Protein AF-A0ABD5BPF2-F1 (afdb_monomer)
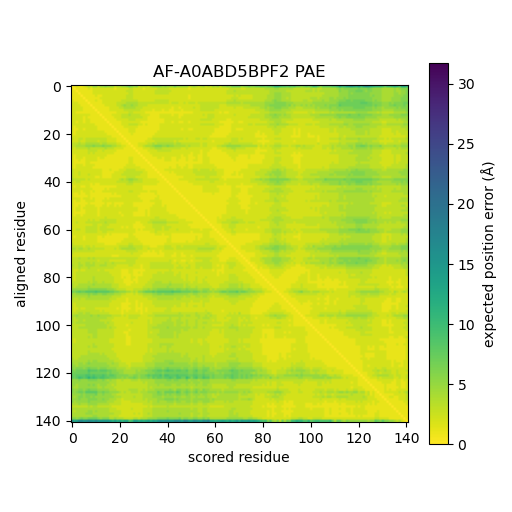
Nearest PDB structures (foldseek):
  3bt7-assembly2_B  TM=9.981E-01  e=2.703E-20  Escherichia coli
  6q8y-assembly1_U  TM=4.753E-01  e=6.682E-02  Saccharomyces cerevisiae
  8btk-assembly1_Ag  TM=4.249E-01  e=4.224E-01  Oryctolagus cuniculus
  6zqe-assembly1_DH  TM=3.581E-01  e=3.513E-01  Saccharomyces cerevisiae S288C
  7mdz-assembly1_HH  TM=4.473E-01  e=1.062E+00  Oryctolagus cuniculus

Solvent-accessible surface area (backbone atoms only — not comparable to full-atom values): 8602 Å² total; per-residue (Å²): 109,68,73,69,64,34,68,83,35,62,75,70,41,62,51,51,79,50,73,49,78,49,73,40,89,62,59,37,34,40,39,37,43,32,33,80,51,90,83,50,76,68,45,51,55,52,51,51,52,54,43,51,58,43,39,75,73,70,44,54,62,40,50,31,44,35,30,88,100,41,80,46,59,77,82,60,64,62,45,70,29,58,44,72,42,86,93,39,79,42,82,40,69,47,45,70,98,52,86,70,73,91,49,62,73,59,44,37,52,53,51,42,49,53,48,62,78,50,63,87,69,82,89,85,87,86,77,81,87,51,78,75,34,68,59,62,67,63,60,74,109

Secondary structure (DSSP, 8-state):
-HHHHHTT-HHHHTTEEEEEEEE-TTSEEEEEEEESS---HHHHHHHHHHHHHHHHTT-EEEEEEEETTEEEESS-SEEEEEEEETTEEEEEEEETTS---S-HHHHHHHHHHHHHHTTT--S----SS-TTTHHHHHH--

Foldseek 3Di:
DLVVLQVVPCLLVPQFDDWDWDAAPVQAIEIETEGADDDDPVNLVSVVVSQVVVVVVVHNYWYWYDYVVDIDGNDFQWDWHWACAPNDTDTFIDGPPFDDDPDRVVLSVVLNVLCVVCPPPDDDDDDDPCGRVSNVVSNVD

Organism: Serratia marcescens (NCBI:txid615)

Radius of gyration: 18.63 Å; Cα contacts (8 Å, |Δi|>4): 196; chains: 1; bounding box: 39×26×51 Å

InterPro domains:
  IPR010280 (Uracil-5)-methyltransferase family [PF05958] (1-141)
  IPR010280 (Uracil-5)-methyltransferase family [PS51687] (1-141)
  IPR011869 tRNA/tmRNA (uracil-C(5))-methyltransferase, TrmA [PTHR47790] (2-141)
  IPR029063 S-adenosyl-L-methionine-dependent methyltransferase superfamily [G3DSA:3.40.50.150] (101-141)
  IPR029063 S-adenosyl-L-methionine-dependent methyltransferase superfamily [SSF53335] (13-141)

Structure (mmCIF, N/CA/C/O backbone):
data_AF-A0ABD5BPF2-F1
#
_entry.id   AF-A0ABD5BPF2-F1
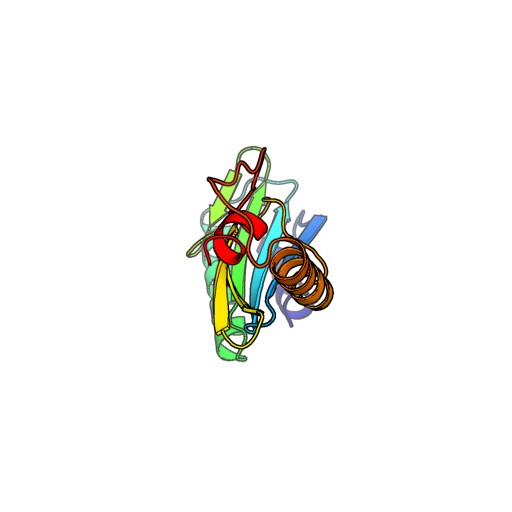#
loop_
_atom_site.group_PDB
_atom_site.id
_atom_site.type_symbol
_atom_site.label_atom_id
_atom_site.label_alt_id
_atom_site.label_comp_id
_atom_site.label_asym_id
_atom_site.label_entity_id
_atom_site.label_seq_id
_atom_site.pdbx_PDB_ins_code
_atom_site.Cartn_x
_atom_site.Cartn_y
_atom_site.Cartn_z
_atom_site.occupancy
_atom_site.B_iso_or_equiv
_atom_site.auth_seq_id
_atom_site.auth_comp_id
_atom_site.auth_asym_id
_atom_site.auth_atom_id
_atom_site.pdbx_PDB_model_num
ATOM 1 N N . ALA A 1 1 ? 5.438 -14.078 -9.968 1.00 90.25 1 ALA A N 1
ATOM 2 C CA . ALA A 1 1 ? 5.197 -13.420 -11.269 1.00 90.25 1 ALA A CA 1
ATOM 3 C C . ALA A 1 1 ? 6.142 -12.234 -11.504 1.00 90.25 1 ALA A C 1
ATOM 5 O O . ALA A 1 1 ? 6.976 -12.331 -12.396 1.00 90.25 1 ALA A O 1
ATOM 6 N N . LEU A 1 2 ? 6.109 -11.180 -10.672 1.00 96.00 2 LEU A N 1
ATOM 7 C CA . LEU A 1 2 ? 6.869 -9.931 -10.882 1.00 96.00 2 LEU A CA 1
ATOM 8 C C . LEU A 1 2 ? 8.370 -10.117 -11.184 1.00 96.00 2 LEU A C 1
ATOM 10 O O . LEU 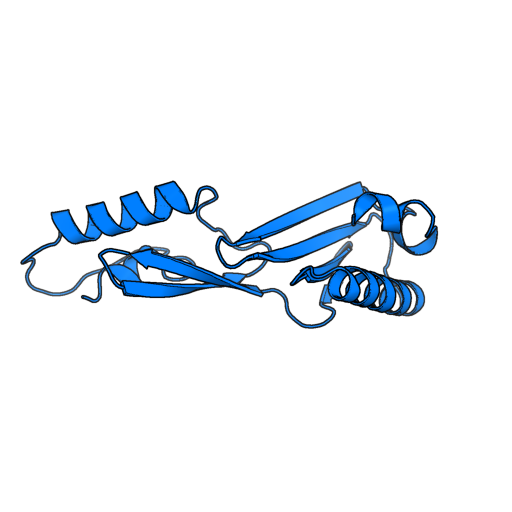A 1 2 ? 8.844 -9.677 -12.225 1.00 96.00 2 LEU A O 1
ATOM 14 N N . ILE A 1 3 ? 9.121 -10.818 -10.325 1.00 96.00 3 ILE A N 1
ATOM 15 C CA . ILE A 1 3 ? 10.568 -11.033 -10.539 1.00 96.00 3 ILE A CA 1
ATOM 16 C C . ILE A 1 3 ? 10.849 -11.751 -11.869 1.00 96.00 3 ILE A C 1
ATOM 18 O O . ILE A 1 3 ? 11.822 -11.430 -12.546 1.00 96.00 3 ILE A O 1
ATOM 22 N N . ALA A 1 4 ? 10.015 -12.720 -12.254 1.00 96.94 4 ALA A N 1
ATOM 23 C CA . ALA A 1 4 ? 10.185 -13.437 -13.515 1.00 96.94 4 ALA A CA 1
ATOM 24 C C . ALA A 1 4 ? 9.969 -12.510 -14.720 1.00 96.94 4 ALA A C 1
ATOM 26 O O . ALA A 1 4 ? 10.756 -12.568 -15.658 1.00 96.94 4 ALA A O 1
ATOM 27 N N . ALA A 1 5 ? 8.978 -11.618 -14.649 1.00 96.12 5 ALA A N 1
ATOM 28 C CA . ALA A 1 5 ? 8.685 -10.634 -15.688 1.00 96.12 5 ALA A CA 1
ATOM 29 C C . ALA A 1 5 ? 9.728 -9.497 -15.765 1.00 96.12 5 ALA A C 1
ATOM 31 O O . ALA A 1 5 ? 9.990 -8.975 -16.841 1.00 96.12 5 ALA A O 1
ATOM 32 N N . LEU A 1 6 ? 10.399 -9.162 -14.655 1.00 96.88 6 LEU A N 1
ATOM 33 C CA . LEU A 1 6 ? 11.498 -8.183 -14.635 1.00 96.88 6 LEU A CA 1
ATOM 34 C C . LEU A 1 6 ? 12.806 -8.717 -15.244 1.00 96.88 6 LEU A C 1
ATOM 36 O O . LEU A 1 6 ? 13.597 -7.946 -15.781 1.00 96.88 6 LEU A O 1
ATOM 40 N N . LYS A 1 7 ? 13.078 -10.026 -15.140 1.00 95.56 7 LYS A N 1
ATOM 41 C CA . LYS A 1 7 ? 14.337 -10.638 -15.610 1.00 95.56 7 LYS A CA 1
ATOM 42 C C . LYS A 1 7 ? 14.656 -10.394 -17.095 1.00 95.56 7 LYS A C 1
ATOM 44 O O . LYS A 1 7 ? 15.815 -10.062 -17.356 1.00 95.56 7 LYS A O 1
ATOM 49 N N . PRO A 1 8 ? 13.721 -10.574 -18.049 1.00 96.44 8 PRO A N 1
ATOM 50 C CA . PRO A 1 8 ? 14.008 -10.376 -19.467 1.00 96.44 8 PRO A CA 1
ATOM 51 C C . PRO A 1 8 ? 14.073 -8.901 -19.879 1.00 96.44 8 PRO A C 1
ATOM 53 O O . PRO A 1 8 ? 14.581 -8.635 -20.959 1.00 96.44 8 PRO A O 1
ATOM 56 N N . GLU A 1 9 ? 13.618 -7.960 -19.042 1.00 96.88 9 GLU A N 1
ATOM 57 C CA . GLU A 1 9 ? 13.490 -6.532 -19.366 1.00 96.88 9 GLU A CA 1
ATOM 58 C C . GLU A 1 9 ? 14.702 -5.716 -18.874 1.00 96.88 9 GLU A C 1
ATOM 60 O O . GLU A 1 9 ? 14.753 -5.312 -17.706 1.00 96.88 9 GLU A O 1
ATOM 65 N N . PRO A 1 10 ? 15.701 -5.392 -19.725 1.00 96.75 10 PRO A N 1
ATOM 66 C CA . PRO A 1 10 ? 16.936 -4.760 -19.260 1.00 96.75 10 PRO A CA 1
ATOM 67 C C . PRO A 1 10 ? 16.706 -3.360 -18.684 1.00 96.75 10 PRO A C 1
ATOM 69 O O . PRO A 1 10 ? 17.403 -2.963 -17.751 1.00 96.75 10 PRO A O 1
ATOM 72 N N . ILE A 1 11 ? 15.717 -2.626 -19.206 1.00 97.69 11 ILE A N 1
ATOM 73 C CA . ILE A 1 11 ? 15.349 -1.284 -18.732 1.00 97.69 11 ILE A CA 1
ATOM 74 C C . ILE A 1 11 ? 14.843 -1.328 -17.286 1.00 97.69 11 ILE A C 1
ATOM 76 O O . ILE A 1 11 ? 15.250 -0.490 -16.483 1.00 97.69 11 ILE A O 1
ATOM 80 N N . LEU A 1 12 ? 14.016 -2.323 -16.948 1.00 98.06 12 LEU A N 1
ATOM 81 C CA . LEU A 1 12 ? 13.453 -2.500 -15.606 1.00 98.06 12 LEU A CA 1
ATOM 82 C C . LEU A 1 12 ? 14.409 -3.240 -14.656 1.00 98.06 12 LEU A C 1
ATOM 84 O O . LEU A 1 12 ? 14.307 -3.111 -13.442 1.00 98.06 12 LEU A O 1
ATOM 88 N N . ARG A 1 13 ? 15.369 -4.009 -15.183 1.00 97.62 13 ARG A N 1
ATOM 89 C CA . ARG A 1 13 ? 16.346 -4.753 -14.373 1.00 97.62 13 ARG A CA 1
ATOM 90 C C . ARG A 1 13 ? 17.590 -3.939 -14.026 1.00 97.62 13 ARG A C 1
ATOM 92 O O . ARG A 1 13 ? 18.186 -4.126 -12.965 1.00 97.62 13 ARG A O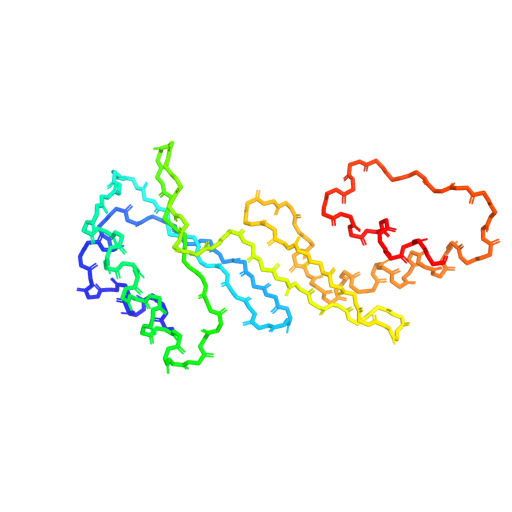 1
ATOM 99 N N . HIS A 1 14 ? 18.054 -3.081 -14.934 1.00 97.88 14 HIS A N 1
ATOM 100 C CA . HIS A 1 14 ? 19.331 -2.392 -14.774 1.00 97.88 14 HIS A CA 1
ATOM 101 C C . HIS A 1 14 ? 19.305 -1.449 -13.565 1.00 97.88 14 HIS A C 1
ATOM 103 O O . HIS A 1 14 ? 18.555 -0.476 -13.548 1.00 97.88 14 HIS A O 1
ATOM 109 N N . LYS A 1 15 ? 20.184 -1.712 -12.587 1.00 98.12 15 LYS A N 1
ATOM 110 C CA . LYS A 1 15 ? 20.329 -0.953 -11.329 1.00 98.12 15 LYS A CA 1
ATOM 111 C C . LYS A 1 15 ? 19.111 -1.010 -10.392 1.00 98.12 15 LYS A C 1
ATOM 113 O O . LYS A 1 15 ? 19.081 -0.222 -9.448 1.00 98.12 15 LYS A O 1
ATOM 118 N N . LEU A 1 16 ? 18.165 -1.929 -10.607 1.00 98.56 16 LEU A N 1
ATOM 119 C CA . LEU A 1 16 ? 17.173 -2.305 -9.595 1.00 98.56 16 LEU A CA 1
ATOM 120 C C . LEU A 1 16 ? 17.908 -3.001 -8.443 1.00 98.56 16 LEU A C 1
ATOM 122 O O . LEU A 1 16 ? 18.611 -3.983 -8.686 1.00 98.56 16 LEU A O 1
ATOM 126 N N . PHE A 1 17 ? 17.786 -2.493 -7.218 1.00 97.94 17 PHE A N 1
ATOM 127 C CA . PHE A 1 17 ? 18.498 -3.054 -6.060 1.00 97.94 17 PHE A CA 1
ATOM 128 C C . PHE A 1 17 ? 17.569 -3.589 -4.967 1.00 97.94 17 PHE A C 1
ATOM 130 O O . PHE A 1 17 ? 18.004 -4.412 -4.166 1.00 97.94 17 PHE A O 1
ATOM 137 N N . GLN A 1 18 ? 16.308 -3.156 -4.942 1.00 98.31 18 GLN A N 1
ATOM 138 C CA . GLN A 1 18 ? 15.324 -3.570 -3.946 1.00 98.31 18 GLN A CA 1
ATOM 139 C C . GLN A 1 18 ? 13.912 -3.498 -4.533 1.00 98.31 18 GLN A C 1
ATOM 141 O O . GLN A 1 18 ? 13.638 -2.688 -5.424 1.00 98.31 18 GLN A O 1
ATOM 146 N N . ILE A 1 19 ? 13.034 -4.371 -4.039 1.00 98.44 19 ILE A N 1
ATOM 147 C CA . ILE A 1 19 ? 11.595 -4.315 -4.284 1.00 98.44 19 ILE A CA 1
ATOM 148 C C . ILE A 1 19 ? 10.899 -4.360 -2.928 1.00 98.44 19 ILE A C 1
ATOM 150 O O . ILE A 1 19 ? 11.056 -5.351 -2.213 1.00 98.44 19 ILE A O 1
ATOM 154 N N . ASP A 1 20 ? 10.126 -3.327 -2.612 1.00 98.19 20 ASP A N 1
ATOM 155 C CA . ASP A 1 20 ? 9.283 -3.304 -1.417 1.00 98.19 20 ASP A CA 1
ATOM 156 C C . ASP A 1 20 ? 7.862 -3.713 -1.787 1.00 98.19 20 ASP A C 1
ATOM 158 O O . ASP A 1 20 ? 7.336 -3.271 -2.809 1.00 98.19 20 ASP A O 1
ATOM 162 N N . TYR A 1 21 ? 7.244 -4.549 -0.956 1.00 97.44 21 TYR A N 1
ATOM 163 C CA . TYR A 1 21 ? 5.874 -5.014 -1.144 1.00 97.44 21 TYR A CA 1
ATOM 164 C C . TYR A 1 21 ? 5.005 -4.522 0.008 1.00 97.44 21 TYR A C 1
ATOM 166 O O . TYR A 1 21 ? 5.275 -4.825 1.169 1.00 97.44 21 TYR A O 1
ATOM 174 N N . LEU A 1 22 ? 3.940 -3.804 -0.332 1.00 97.88 22 LEU A N 1
ATOM 175 C CA . LEU A 1 22 ? 2.817 -3.524 0.553 1.00 97.88 22 LEU A CA 1
ATOM 176 C C . LEU A 1 22 ? 1.628 -4.334 0.042 1.00 97.88 22 LEU A C 1
ATOM 178 O O . LEU A 1 22 ? 1.226 -4.160 -1.105 1.00 97.88 22 LEU A O 1
ATOM 182 N N . SER A 1 23 ? 1.084 -5.223 0.865 1.00 96.94 23 SER A N 1
ATOM 183 C CA . SER A 1 23 ? -0.032 -6.096 0.492 1.00 96.94 23 SER A CA 1
ATOM 184 C C . SER A 1 23 ? -1.111 -6.094 1.560 1.00 96.94 23 SER A C 1
ATOM 186 O O . SER A 1 23 ? -0.787 -6.032 2.746 1.00 96.94 23 SER A O 1
ATOM 188 N N . THR A 1 24 ? -2.361 -6.239 1.139 1.00 97.88 24 THR A N 1
ATOM 189 C CA . THR A 1 24 ? -3.528 -6.218 2.023 1.00 97.88 24 THR A CA 1
ATOM 190 C C . THR A 1 24 ? -4.204 -7.587 2.133 1.00 97.88 24 THR A C 1
ATOM 192 O O . THR A 1 24 ? -4.049 -8.442 1.257 1.00 97.88 24 THR A O 1
ATOM 195 N N . GLN A 1 25 ? -5.015 -7.798 3.175 1.00 95.31 25 GLN A N 1
ATOM 196 C CA . GLN A 1 25 ? -5.948 -8.934 3.241 1.00 95.31 25 GLN A CA 1
ATOM 197 C C . GLN A 1 25 ? -7.027 -8.849 2.152 1.00 95.31 25 GLN A C 1
ATOM 199 O O . GLN A 1 25 ? -7.522 -9.879 1.700 1.00 95.31 25 GLN A O 1
ATOM 204 N N . SER A 1 26 ? -7.329 -7.639 1.670 1.00 92.94 26 SER A N 1
ATOM 205 C CA . SER A 1 26 ? -8.204 -7.402 0.514 1.00 92.94 26 SER A CA 1
ATOM 206 C C . SER A 1 26 ? -7.590 -7.776 -0.850 1.00 92.94 26 SER A C 1
ATOM 208 O O . SER A 1 26 ? -8.243 -7.595 -1.875 1.00 92.94 26 SER A O 1
ATOM 210 N N . GLY A 1 27 ? -6.357 -8.302 -0.890 1.00 95.94 27 GLY A N 1
ATOM 211 C CA . GLY A 1 27 ? -5.709 -8.802 -2.110 1.00 95.94 27 GLY A CA 1
ATOM 212 C C . GLY A 1 27 ? -5.042 -7.734 -2.985 1.00 95.94 27 GLY A C 1
ATOM 213 O O . GLY A 1 27 ? -4.534 -8.062 -4.057 1.00 95.94 27 GLY A O 1
ATOM 214 N N . LYS A 1 28 ? -5.005 -6.477 -2.529 1.00 97.88 28 LYS A N 1
ATOM 215 C CA . LYS A 1 28 ? -4.345 -5.361 -3.217 1.00 97.88 28 LYS A CA 1
ATOM 216 C C . LYS A 1 28 ? -2.858 -5.338 -2.900 1.00 97.88 28 LYS A C 1
ATOM 218 O O . LYS A 1 28 ? -2.447 -5.647 -1.781 1.00 97.88 28 LYS A O 1
ATOM 223 N N . ILE A 1 29 ? -2.046 -4.942 -3.877 1.00 97.75 29 ILE A N 1
ATOM 224 C CA . ILE A 1 29 ? -0.587 -4.903 -3.748 1.00 97.75 29 ILE A CA 1
ATOM 225 C C . ILE A 1 29 ? -0.035 -3.599 -4.335 1.00 97.75 29 ILE A C 1
ATOM 227 O O . ILE A 1 29 ? -0.391 -3.210 -5.444 1.00 97.75 29 ILE A O 1
ATOM 231 N N . ILE A 1 30 ? 0.909 -2.966 -3.641 1.00 98.44 30 ILE A N 1
ATOM 232 C CA . ILE A 1 30 ? 1.875 -2.029 -4.228 1.00 98.44 30 ILE A CA 1
ATOM 233 C C . ILE A 1 30 ? 3.248 -2.690 -4.202 1.00 98.44 30 ILE A C 1
ATOM 235 O O . ILE A 1 30 ? 3.717 -3.106 -3.142 1.00 98.44 30 ILE A O 1
ATOM 239 N N . ALA A 1 31 ? 3.908 -2.753 -5.360 1.00 98.31 31 ALA A N 1
ATOM 240 C CA . ALA A 1 31 ? 5.323 -3.087 -5.442 1.00 98.31 31 ALA A CA 1
ATOM 241 C C . ALA A 1 31 ? 6.143 -1.848 -5.837 1.00 98.31 31 ALA A C 1
ATOM 243 O O . ALA A 1 31 ? 6.031 -1.333 -6.954 1.00 98.31 31 ALA A O 1
ATOM 244 N N . SER A 1 32 ? 6.993 -1.381 -4.925 1.00 98.56 32 SER A N 1
ATOM 245 C CA . SER A 1 32 ? 7.931 -0.286 -5.176 1.00 98.56 32 SER A CA 1
ATOM 246 C C . SER A 1 32 ? 9.247 -0.848 -5.702 1.00 98.56 32 SER A C 1
ATOM 248 O O . SER A 1 32 ? 9.923 -1.610 -5.021 1.00 98.56 32 SER A O 1
ATOM 250 N N . LEU A 1 33 ? 9.628 -0.459 -6.915 1.00 98.69 33 LEU A N 1
ATOM 251 C CA . LEU A 1 33 ? 10.876 -0.824 -7.578 1.00 98.69 33 LEU A CA 1
ATOM 252 C C . LEU A 1 33 ? 11.923 0.276 -7.326 1.00 98.69 33 LEU A C 1
ATOM 254 O O . LEU A 1 33 ? 11.758 1.404 -7.800 1.00 98.69 33 LEU A O 1
ATOM 258 N N . LEU A 1 34 ? 12.989 -0.030 -6.579 1.00 98.69 34 LEU A N 1
ATOM 259 C CA . LEU A 1 34 ? 13.994 0.951 -6.148 1.00 98.69 34 LEU A CA 1
ATOM 260 C C . LEU A 1 34 ? 15.290 0.841 -6.966 1.00 98.69 34 LEU A C 1
ATOM 262 O O . LEU A 1 34 ? 15.880 -0.236 -7.097 1.00 98.69 34 LEU A O 1
ATOM 266 N N . TYR A 1 35 ? 15.770 1.980 -7.474 1.00 98.75 35 TYR A N 1
ATOM 267 C CA . TYR A 1 35 ? 16.866 2.044 -8.439 1.00 98.75 35 TYR A CA 1
ATOM 268 C C . TYR A 1 35 ? 18.021 2.967 -8.034 1.00 98.75 35 TYR A C 1
ATOM 270 O O . TYR A 1 35 ? 17.827 4.084 -7.553 1.00 98.75 35 TYR A O 1
ATOM 278 N N . HIS A 1 36 ? 19.244 2.554 -8.382 1.00 98.31 36 HIS A N 1
ATOM 279 C CA . HIS A 1 36 ? 20.449 3.399 -8.392 1.00 98.31 36 HIS A CA 1
ATOM 280 C C . HIS A 1 36 ? 20.720 3.999 -9.785 1.00 98.31 36 HIS A C 1
ATOM 282 O O . HIS A 1 36 ? 21.822 3.890 -10.328 1.00 98.31 36 HIS A O 1
ATOM 288 N N . ARG A 1 37 ? 19.691 4.595 -10.397 1.00 97.94 37 ARG A N 1
ATOM 289 C CA . ARG A 1 37 ? 19.758 5.337 -11.670 1.00 97.94 37 ARG A CA 1
ATOM 290 C C . ARG A 1 37 ? 18.584 6.307 -11.776 1.00 97.94 37 ARG A C 1
ATOM 292 O O . ARG A 1 37 ? 17.606 6.157 -11.054 1.00 97.94 37 ARG A O 1
ATOM 299 N N . LYS A 1 38 ? 18.654 7.260 -12.707 1.00 97.94 38 LYS A N 1
ATOM 300 C CA . LYS A 1 38 ? 17.474 8.045 -13.093 1.00 97.94 38 LYS A CA 1
ATOM 301 C C . LYS A 1 38 ? 16.465 7.154 -13.823 1.00 97.94 38 LYS A C 1
ATOM 303 O O . LYS A 1 38 ? 16.866 6.247 -14.565 1.00 97.94 38 LYS A O 1
ATOM 308 N N . LEU A 1 39 ? 15.189 7.437 -13.589 1.00 98.38 39 LEU A N 1
ATOM 309 C CA . LEU A 1 39 ? 14.058 6.850 -14.298 1.00 98.38 39 LEU A CA 1
ATOM 310 C C . LEU A 1 39 ? 13.582 7.864 -15.338 1.00 98.38 39 LEU A C 1
ATOM 312 O O . LEU A 1 39 ? 13.549 9.060 -15.054 1.00 98.38 39 LEU A O 1
ATOM 316 N N . ASP A 1 40 ? 13.292 7.382 -16.537 1.00 97.19 40 ASP A N 1
ATOM 317 C CA . ASP A 1 40 ? 12.924 8.179 -17.705 1.00 97.19 40 ASP A CA 1
ATOM 318 C C . ASP A 1 40 ? 11.611 7.664 -18.319 1.00 97.19 40 ASP A C 1
ATOM 320 O O . ASP A 1 40 ? 11.038 6.667 -17.869 1.00 97.19 40 ASP A O 1
ATOM 324 N N . ASP A 1 41 ? 11.148 8.317 -19.383 1.00 97.94 41 ASP A N 1
ATOM 325 C CA . ASP A 1 41 ? 9.901 7.964 -20.074 1.00 97.94 41 ASP A CA 1
ATOM 326 C C . ASP A 1 41 ? 9.950 6.571 -20.729 1.00 97.94 41 ASP A C 1
ATOM 328 O O . ASP A 1 41 ? 8.919 5.977 -21.056 1.00 97.94 41 ASP A O 1
ATOM 332 N N . VAL A 1 42 ? 11.147 6.024 -20.975 1.00 98.06 42 VAL A N 1
ATOM 333 C CA . VAL A 1 42 ? 11.297 4.646 -21.465 1.00 98.06 42 VAL A CA 1
ATOM 334 C C . VAL A 1 42 ? 11.030 3.672 -20.324 1.00 98.06 42 VAL A C 1
ATOM 336 O O . VAL A 1 42 ? 10.310 2.693 -20.520 1.00 98.06 42 VAL A O 1
ATOM 339 N N . TRP A 1 43 ? 11.567 3.946 -19.132 1.00 98.38 43 TRP A N 1
ATOM 340 C CA . TRP A 1 43 ? 11.273 3.172 -17.931 1.00 98.38 43 TRP A CA 1
ATOM 341 C C . TRP A 1 43 ? 9.779 3.185 -17.607 1.00 98.38 43 TRP A C 1
ATOM 343 O O . TRP A 1 43 ? 9.209 2.114 -17.407 1.00 98.38 43 TRP A O 1
ATOM 353 N N . GLN A 1 44 ? 9.138 4.360 -17.625 1.00 98.44 44 GLN A N 1
ATOM 354 C CA . GLN A 1 44 ? 7.719 4.486 -17.280 1.00 98.44 44 GLN A CA 1
ATOM 355 C C . GLN 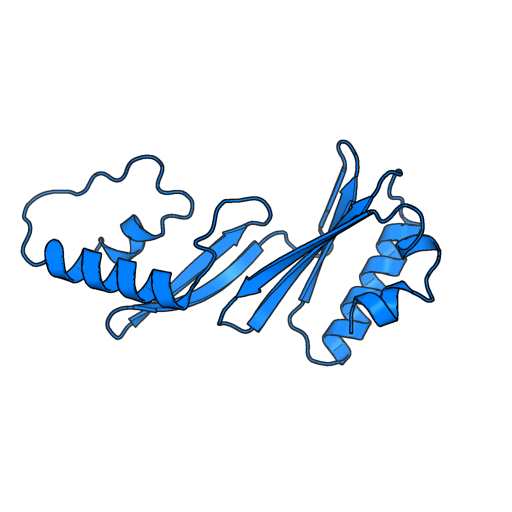A 1 44 ? 6.836 3.638 -18.204 1.00 98.44 44 GLN A C 1
ATOM 357 O O . GLN A 1 44 ? 6.089 2.797 -17.715 1.00 98.44 44 GLN A O 1
ATOM 362 N N . ARG A 1 45 ? 7.005 3.753 -19.528 1.00 98.38 45 ARG A N 1
ATOM 363 C CA . ARG A 1 45 ? 6.233 2.954 -20.499 1.00 98.38 45 ARG A CA 1
ATOM 364 C C . ARG A 1 45 ? 6.412 1.446 -20.315 1.00 98.38 45 ARG A C 1
ATOM 366 O O . ARG A 1 45 ? 5.467 0.678 -20.464 1.00 98.38 45 ARG A O 1
ATOM 373 N N . ARG A 1 46 ? 7.632 0.996 -19.999 1.00 98.31 46 ARG A N 1
ATOM 374 C CA . ARG A 1 46 ? 7.898 -0.428 -19.727 1.00 98.31 46 ARG A CA 1
ATOM 375 C C . ARG A 1 46 ? 7.279 -0.882 -18.406 1.00 98.31 46 ARG A C 1
ATOM 377 O O . ARG A 1 46 ? 6.799 -2.008 -18.329 1.00 98.31 46 ARG A O 1
ATOM 384 N N . ALA A 1 47 ? 7.276 -0.024 -17.389 1.00 98.44 47 ALA A N 1
ATOM 385 C CA . ALA A 1 47 ? 6.652 -0.312 -16.105 1.00 98.44 47 ALA A CA 1
ATOM 386 C C . ALA A 1 47 ? 5.116 -0.367 -16.215 1.00 98.44 47 ALA A C 1
ATOM 388 O O . ALA A 1 47 ? 4.508 -1.243 -15.607 1.00 98.44 47 ALA A O 1
ATOM 389 N N . GLU A 1 48 ? 4.504 0.503 -17.025 1.00 98.31 48 GLU A N 1
ATOM 390 C CA . GLU A 1 48 ? 3.069 0.473 -17.352 1.00 98.31 48 GLU A CA 1
ATOM 391 C C . GLU A 1 48 ? 2.686 -0.843 -18.033 1.00 98.31 48 GLU A C 1
ATOM 393 O O . GLU A 1 48 ? 1.800 -1.540 -17.543 1.00 98.31 48 GLU A O 1
ATOM 398 N N . GLN A 1 49 ? 3.428 -1.255 -19.069 1.00 98.06 49 GLN A N 1
ATOM 399 C CA . GLN A 1 49 ? 3.195 -2.547 -19.722 1.00 98.06 49 GLN A CA 1
ATOM 400 C C . GLN A 1 49 ? 3.316 -3.717 -18.735 1.00 98.06 49 GLN A C 1
ATOM 402 O O . GLN A 1 49 ? 2.441 -4.574 -18.681 1.00 98.06 49 GLN A O 1
ATOM 407 N N . LEU A 1 50 ? 4.370 -3.735 -17.911 1.00 98.25 50 LEU A N 1
ATOM 408 C CA . LEU A 1 50 ? 4.571 -4.780 -16.905 1.00 98.25 50 LEU A CA 1
ATOM 409 C C . LEU A 1 50 ? 3.411 -4.846 -15.899 1.00 98.25 50 LEU A C 1
ATOM 411 O O . LEU A 1 50 ? 2.971 -5.936 -15.530 1.00 98.25 50 LEU A O 1
ATOM 415 N N . ARG A 1 51 ? 2.934 -3.692 -15.423 1.00 98.06 51 ARG A N 1
ATOM 416 C CA . ARG A 1 51 ? 1.785 -3.603 -14.516 1.00 98.06 51 ARG A CA 1
ATOM 417 C C . ARG A 1 51 ? 0.544 -4.200 -15.174 1.00 98.06 51 ARG A C 1
ATOM 419 O O . ARG A 1 51 ? -0.137 -5.004 -14.543 1.00 98.06 51 ARG A O 1
ATOM 426 N N . ASP A 1 52 ? 0.275 -3.831 -16.420 1.00 98.25 52 ASP A N 1
ATOM 427 C CA . ASP A 1 52 ? -0.916 -4.269 -17.146 1.00 98.25 52 ASP A CA 1
ATOM 428 C C . ASP A 1 52 ? -0.864 -5.775 -17.455 1.00 98.25 52 ASP A C 1
ATOM 430 O O . ASP A 1 52 ? -1.854 -6.476 -17.244 1.00 98.25 52 ASP A O 1
ATOM 434 N N . ASP A 1 53 ? 0.308 -6.311 -17.807 1.00 97.94 53 ASP A N 1
ATOM 435 C CA . ASP A 1 53 ? 0.527 -7.752 -17.999 1.00 97.94 53 ASP A CA 1
ATOM 436 C C . ASP A 1 53 ? 0.315 -8.556 -16.704 1.00 97.94 53 ASP A C 1
ATOM 438 O O . ASP A 1 53 ? -0.171 -9.690 -16.732 1.00 97.94 53 ASP A O 1
ATOM 442 N N . LEU A 1 54 ? 0.688 -7.994 -15.549 1.00 97.88 54 LEU A N 1
ATOM 443 C CA . LEU A 1 54 ? 0.452 -8.616 -14.243 1.00 97.88 54 LEU A CA 1
ATOM 444 C C . LEU A 1 54 ? -1.023 -8.514 -13.838 1.00 97.88 54 LEU A C 1
ATOM 446 O O . LEU A 1 54 ? -1.587 -9.484 -13.334 1.00 97.88 54 LEU A O 1
ATOM 450 N N . ARG A 1 55 ? -1.689 -7.392 -14.114 1.00 97.75 55 ARG A N 1
ATOM 451 C CA . ARG A 1 55 ? -3.140 -7.267 -13.910 1.00 97.75 55 ARG A CA 1
ATOM 452 C C . ARG A 1 55 ? -3.923 -8.253 -14.766 1.00 97.75 55 ARG A C 1
ATOM 454 O O . ARG A 1 55 ? -4.844 -8.886 -14.263 1.00 97.75 55 ARG A O 1
ATOM 461 N N . ALA A 1 56 ? -3.509 -8.464 -16.015 1.00 97.94 56 ALA A N 1
ATOM 462 C CA . ALA A 1 56 ? -4.097 -9.466 -16.901 1.00 97.94 56 ALA A CA 1
ATOM 463 C C . ALA A 1 56 ? -3.946 -10.908 -16.374 1.00 97.94 56 ALA A C 1
ATOM 465 O O . ALA A 1 56 ? -4.743 -11.775 -16.720 1.00 97.94 56 ALA A O 1
ATOM 466 N N . GLN A 1 57 ? -2.968 -11.166 -15.497 1.00 97.00 57 GLN A N 1
ATOM 467 C CA . GLN A 1 57 ? -2.812 -12.442 -14.784 1.00 97.00 57 GLN A CA 1
ATOM 468 C C . GLN A 1 57 ? -3.681 -12.546 -13.515 1.00 97.00 57 GLN A C 1
ATOM 470 O O . GLN A 1 57 ? -3.642 -13.573 -12.841 1.00 97.00 57 GLN A O 1
ATOM 475 N N . GLY A 1 58 ? -4.456 -11.509 -13.182 1.00 97.25 58 GLY A N 1
ATOM 476 C CA . GLY A 1 58 ? -5.380 -11.486 -12.046 1.00 97.25 58 GLY A CA 1
ATOM 477 C C . GLY A 1 58 ? -4.843 -10.818 -10.777 1.00 97.25 58 GLY A C 1
ATOM 478 O O . GLY A 1 58 ? -5.475 -10.934 -9.731 1.00 97.25 58 GLY A O 1
ATOM 479 N N . PHE A 1 59 ? -3.698 -10.128 -10.829 1.00 97.38 59 PHE A N 1
ATOM 480 C CA . PHE A 1 59 ? -3.182 -9.387 -9.673 1.00 97.38 59 PHE A CA 1
ATOM 481 C C . PHE A 1 59 ? -3.795 -7.980 -9.588 1.00 97.38 59 PHE A C 1
ATOM 483 O O . PHE A 1 59 ? -3.653 -7.193 -10.524 1.00 97.38 59 PHE A O 1
ATOM 490 N N . ASP A 1 60 ? -4.383 -7.612 -8.445 1.00 97.06 60 ASP A N 1
ATOM 491 C CA . ASP A 1 60 ? -4.741 -6.216 -8.140 1.00 97.06 60 ASP A CA 1
ATOM 492 C C . ASP A 1 60 ? -3.489 -5.461 -7.658 1.00 97.06 60 ASP A C 1
ATOM 494 O O . ASP A 1 60 ? -3.218 -5.308 -6.465 1.00 97.06 60 ASP A O 1
ATOM 498 N N . LEU A 1 61 ? -2.640 -5.108 -8.627 1.00 96.62 61 LEU A N 1
ATOM 499 C CA . LEU A 1 61 ? -1.287 -4.604 -8.410 1.00 96.62 61 LEU A CA 1
ATOM 500 C C . LEU A 1 61 ? -1.123 -3.165 -8.900 1.00 96.62 61 LEU A C 1
ATOM 502 O O . LEU A 1 61 ? -1.565 -2.785 -9.989 1.00 96.62 61 LEU A O 1
ATOM 506 N N . GLN A 1 62 ? -0.360 -2.404 -8.127 1.00 96.75 62 GLN A N 1
ATOM 507 C CA . GLN A 1 62 ? 0.218 -1.114 -8.470 1.00 96.75 62 GLN A CA 1
ATOM 508 C C . GLN A 1 62 ? 1.746 -1.200 -8.468 1.00 96.75 62 GLN A C 1
ATOM 510 O O . GLN A 1 62 ? 2.333 -1.935 -7.671 1.00 96.75 62 GLN A O 1
ATOM 515 N N . LEU A 1 63 ? 2.397 -0.424 -9.337 1.00 98.25 63 LEU A N 1
ATOM 516 C CA . LEU A 1 63 ? 3.854 -0.287 -9.355 1.00 98.25 63 LEU A CA 1
ATOM 517 C C . LEU A 1 63 ? 4.263 1.158 -9.078 1.00 98.25 63 LEU A C 1
ATOM 519 O O . LEU A 1 63 ? 3.653 2.100 -9.588 1.00 98.25 63 LEU A O 1
ATOM 523 N N . ILE A 1 64 ? 5.339 1.318 -8.310 1.00 98.62 64 ILE A N 1
ATOM 524 C CA . ILE A 1 64 ? 5.982 2.611 -8.064 1.00 98.62 64 ILE A CA 1
ATOM 525 C C . ILE A 1 64 ? 7.454 2.511 -8.453 1.00 98.62 64 ILE A C 1
ATOM 527 O O . ILE A 1 64 ? 8.147 1.572 -8.073 1.00 98.62 64 ILE A O 1
ATOM 531 N N . GLY A 1 65 ? 7.955 3.494 -9.195 1.00 98.50 65 GLY A N 1
ATOM 532 C CA . GLY A 1 65 ? 9.380 3.669 -9.457 1.00 98.50 65 GLY A CA 1
ATOM 533 C C . GLY A 1 65 ? 10.004 4.628 -8.461 1.00 98.50 65 GLY A C 1
ATOM 534 O O . GLY A 1 65 ? 9.574 5.778 -8.361 1.00 98.50 65 GLY A O 1
ATOM 535 N N . ARG A 1 66 ? 11.046 4.194 -7.750 1.00 98.62 66 ARG A N 1
ATOM 536 C CA . ARG A 1 66 ? 11.812 5.050 -6.839 1.00 98.62 66 ARG A CA 1
ATOM 537 C C . ARG A 1 66 ? 13.268 5.151 -7.259 1.00 98.62 66 ARG A C 1
ATOM 539 O O . ARG A 1 66 ? 13.936 4.156 -7.523 1.00 98.62 66 ARG A O 1
ATOM 546 N N . ALA A 1 67 ? 13.773 6.374 -7.254 1.00 98.31 67 ALA A N 1
ATOM 547 C CA . ALA A 1 67 ? 15.192 6.682 -7.352 1.00 98.31 67 ALA A CA 1
ATOM 548 C C . ALA A 1 67 ? 15.493 7.916 -6.491 1.00 98.31 67 ALA A C 1
ATOM 550 O O . ALA A 1 67 ? 14.592 8.498 -5.883 1.00 98.31 67 ALA A O 1
ATOM 551 N N . SER A 1 68 ? 16.755 8.343 -6.428 1.00 97.81 68 SER A N 1
ATOM 552 C CA . SER A 1 68 ? 17.118 9.555 -5.682 1.00 97.81 68 SER A CA 1
ATOM 553 C C . SER A 1 68 ? 16.254 10.746 -6.122 1.00 97.81 68 SER A C 1
ATOM 555 O O . SER A 1 68 ? 16.225 11.099 -7.303 1.00 97.81 68 SER A O 1
ATOM 557 N N . LYS A 1 69 ? 15.510 11.323 -5.165 1.00 96.88 69 LYS A N 1
ATOM 558 C CA . LYS A 1 69 ? 14.560 12.438 -5.358 1.00 96.88 69 LYS A CA 1
ATOM 559 C C . LYS A 1 69 ? 13.471 12.191 -6.417 1.00 96.88 69 LYS A C 1
ATOM 561 O O . LYS A 1 69 ? 12.890 13.144 -6.920 1.00 96.88 69 LYS A O 1
ATOM 566 N N . THR A 1 70 ? 13.199 10.933 -6.762 1.00 97.88 70 THR A N 1
ATOM 567 C CA . THR A 1 70 ? 12.243 10.556 -7.812 1.00 97.88 70 THR A CA 1
ATOM 568 C C . THR A 1 70 ? 11.243 9.541 -7.265 1.00 97.88 70 THR A C 1
ATOM 570 O O . THR A 1 70 ? 11.645 8.501 -6.740 1.00 97.88 70 THR A O 1
ATOM 573 N N . LYS A 1 71 ? 9.947 9.830 -7.420 1.00 97.81 71 LYS A N 1
ATOM 574 C CA . LYS A 1 71 ? 8.830 8.907 -7.174 1.00 97.81 71 LYS A CA 1
ATOM 575 C C . LYS A 1 71 ? 7.905 8.966 -8.389 1.00 97.81 71 LYS A C 1
ATOM 577 O O . LYS A 1 71 ? 7.289 9.999 -8.622 1.00 97.81 71 LYS A O 1
ATOM 582 N N . ILE A 1 72 ? 7.832 7.881 -9.153 1.00 98.12 72 ILE A N 1
ATOM 583 C CA . ILE A 1 72 ? 6.898 7.724 -10.273 1.00 98.12 72 ILE A CA 1
ATOM 584 C C . ILE A 1 72 ? 5.805 6.767 -9.810 1.00 98.12 72 ILE A C 1
ATOM 586 O O . ILE A 1 72 ? 6.080 5.596 -9.560 1.00 98.12 72 ILE A O 1
ATOM 590 N N . MET A 1 73 ? 4.588 7.276 -9.660 1.00 96.75 73 MET A N 1
ATOM 591 C CA . MET A 1 73 ? 3.400 6.482 -9.346 1.00 96.75 73 MET A CA 1
ATOM 592 C C . MET A 1 73 ? 2.657 6.277 -10.657 1.00 96.75 73 MET A C 1
ATOM 594 O O . MET A 1 73 ? 2.339 7.266 -11.312 1.00 96.75 73 MET A O 1
ATOM 598 N N . LEU A 1 74 ? 2.426 5.026 -11.058 1.00 95.94 74 LEU A N 1
ATOM 599 C CA . LEU A 1 74 ? 1.743 4.773 -12.328 1.00 95.94 74 LEU A CA 1
ATOM 600 C C . LEU A 1 74 ? 0.252 5.125 -12.252 1.00 95.94 74 LEU A C 1
ATOM 602 O O . LEU A 1 74 ? -0.271 5.699 -13.198 1.00 95.94 74 LEU A O 1
ATOM 606 N N . ASP A 1 75 ? -0.394 4.837 -11.116 1.00 95.19 75 ASP A N 1
ATOM 607 C CA . ASP A 1 75 ? -1.773 5.261 -10.838 1.00 95.19 75 ASP A CA 1
ATOM 608 C C . ASP A 1 75 ? -1.863 5.976 -9.474 1.00 95.19 75 ASP A C 1
ATOM 610 O O . ASP A 1 75 ? -2.130 7.175 -9.404 1.00 95.19 75 ASP A O 1
ATOM 614 N N . GLN A 1 76 ? -1.572 5.264 -8.379 1.00 96.12 76 GLN A N 1
ATOM 615 C CA . GLN A 1 76 ? -1.585 5.802 -7.014 1.00 96.12 76 GLN A CA 1
ATOM 616 C C . GLN A 1 76 ? -0.500 5.175 -6.126 1.00 96.12 76 GLN A C 1
ATOM 618 O O . GLN A 1 76 ? 0.133 4.188 -6.498 1.00 96.12 76 GLN A O 1
ATOM 623 N N . ASP A 1 77 ? -0.312 5.727 -4.926 1.00 97.12 77 ASP A N 1
ATOM 624 C CA . ASP A 1 77 ? 0.622 5.241 -3.905 1.00 97.12 77 ASP A CA 1
ATOM 625 C C . ASP A 1 77 ? -0.043 4.685 -2.649 1.00 97.12 77 ASP A C 1
ATOM 627 O O . ASP A 1 77 ? 0.597 4.594 -1.604 1.00 97.12 77 ASP A O 1
ATOM 631 N N . TYR A 1 78 ? -1.310 4.295 -2.730 1.00 97.69 78 TYR A N 1
ATOM 632 C CA . TYR A 1 78 ? -2.015 3.690 -1.611 1.00 97.69 78 TYR A CA 1
ATOM 633 C C . TYR A 1 78 ? -2.868 2.497 -2.031 1.00 97.69 78 TYR A C 1
ATOM 635 O O . TYR A 1 78 ? -3.275 2.360 -3.188 1.00 97.69 78 TYR A O 1
ATOM 643 N N . VAL A 1 79 ? -3.169 1.655 -1.049 1.00 97.69 79 VAL A N 1
ATOM 644 C CA . VAL A 1 79 ? -4.132 0.555 -1.137 1.00 97.69 79 VAL A CA 1
ATOM 645 C C . VAL A 1 79 ? -5.140 0.674 -0.004 1.00 97.69 79 VAL A C 1
ATOM 647 O O . VAL A 1 79 ? -4.815 1.167 1.073 1.00 97.69 79 VAL A O 1
ATOM 650 N N . ASP A 1 80 ? -6.369 0.229 -0.249 1.00 97.50 80 ASP A N 1
ATOM 651 C CA . ASP A 1 80 ? -7.398 0.180 0.790 1.00 97.50 80 ASP A CA 1
ATOM 652 C C . ASP A 1 80 ? -7.467 -1.245 1.362 1.00 97.50 80 ASP A C 1
ATOM 654 O O . ASP A 1 80 ? -7.836 -2.197 0.663 1.00 97.50 80 ASP A O 1
ATOM 658 N N . GLU A 1 81 ? -7.087 -1.378 2.629 1.00 97.62 81 GLU A N 1
ATOM 659 C CA . GLU A 1 81 ? -7.209 -2.589 3.437 1.00 97.62 81 GLU A CA 1
ATOM 660 C C . GLU A 1 81 ? -8.620 -2.696 4.016 1.00 97.62 81 GLU A C 1
ATOM 662 O O . GLU A 1 81 ? -9.217 -1.683 4.391 1.00 97.62 81 GLU A O 1
ATOM 667 N N . VAL A 1 82 ? -9.134 -3.921 4.112 1.00 97.94 82 VAL A N 1
ATOM 668 C CA . VAL A 1 82 ? -10.443 -4.201 4.711 1.00 97.94 82 VAL A CA 1
ATOM 669 C C . VAL A 1 82 ? -10.238 -5.156 5.876 1.00 97.94 82 VAL A C 1
ATOM 671 O O . VAL A 1 82 ? -9.885 -6.315 5.674 1.00 97.94 82 VAL A O 1
ATOM 674 N N . LEU A 1 83 ? -10.442 -4.658 7.095 1.00 97.81 83 LEU A N 1
ATOM 675 C CA . LEU A 1 83 ? -10.280 -5.435 8.322 1.00 97.81 83 LEU A CA 1
ATOM 676 C C . LEU A 1 83 ? -11.651 -5.721 8.953 1.00 97.81 83 LEU A C 1
ATOM 678 O O . LEU A 1 83 ? -12.362 -4.765 9.281 1.00 97.81 83 LEU A O 1
ATOM 682 N N . PRO A 1 84 ? -12.023 -6.992 9.180 1.00 97.31 84 PRO A N 1
ATOM 683 C CA . PRO A 1 84 ? -13.233 -7.330 9.919 1.00 97.31 84 PRO A CA 1
ATOM 684 C C . PRO A 1 84 ? -12.982 -7.123 11.419 1.00 97.31 84 PRO A C 1
ATOM 686 O O . PRO A 1 84 ? -12.314 -7.932 12.053 1.00 97.31 84 PRO A O 1
ATOM 689 N N . VAL A 1 85 ? -13.491 -6.030 11.994 1.00 97.69 85 VAL A N 1
ATOM 690 C CA . VAL A 1 85 ? -13.241 -5.650 13.398 1.00 97.69 85 VAL A CA 1
ATOM 691 C C . VAL A 1 85 ? -14.548 -5.646 14.181 1.00 97.69 85 VAL A C 1
ATOM 693 O O . VAL A 1 85 ? -15.415 -4.784 13.962 1.00 97.69 85 VAL A O 1
ATOM 696 N N . ALA A 1 86 ? -14.683 -6.589 15.121 1.00 95.69 86 ALA A N 1
ATOM 697 C CA . ALA A 1 86 ? -15.864 -6.750 15.968 1.00 95.69 86 ALA A CA 1
ATOM 698 C C . ALA A 1 86 ? -17.174 -6.767 15.151 1.00 95.69 86 ALA A C 1
ATOM 700 O O . ALA A 1 86 ? -18.102 -5.999 15.409 1.00 95.69 86 ALA A O 1
ATOM 701 N N . GLY A 1 87 ? -17.213 -7.604 14.106 1.00 94.19 87 GLY A N 1
ATOM 702 C CA . GLY A 1 87 ? -18.393 -7.815 13.257 1.00 94.19 87 GLY A CA 1
ATOM 703 C C . GLY A 1 87 ? -18.676 -6.728 12.212 1.00 94.19 87 GLY A C 1
ATOM 704 O O . GLY A 1 87 ? -19.716 -6.785 11.558 1.00 94.19 87 GLY A O 1
ATOM 705 N N . ARG A 1 88 ? -17.784 -5.745 12.034 1.00 95.31 88 ARG A N 1
ATOM 706 C CA . ARG A 1 88 ? -17.913 -4.699 11.010 1.00 95.31 88 ARG A CA 1
ATOM 707 C C . ARG A 1 88 ? -16.619 -4.534 10.227 1.00 95.31 88 ARG A C 1
ATOM 709 O O . ARG A 1 88 ? -15.556 -4.372 10.824 1.00 95.31 88 ARG A O 1
ATOM 716 N N . ASP A 1 89 ? -16.746 -4.473 8.909 1.00 97.31 89 ASP A N 1
ATOM 717 C CA . ASP A 1 89 ? -15.629 -4.166 8.024 1.00 97.31 89 ASP A CA 1
ATOM 718 C C . ASP A 1 89 ? -15.209 -2.701 8.173 1.00 97.31 89 ASP A C 1
ATOM 720 O O . ASP A 1 89 ? -16.010 -1.770 8.033 1.00 97.31 89 ASP A O 1
ATOM 724 N N . MET A 1 90 ? -13.930 -2.514 8.475 1.00 97.19 90 MET A N 1
ATOM 725 C CA . MET A 1 90 ? -13.264 -1.224 8.576 1.00 97.19 90 MET A CA 1
ATOM 726 C C . MET A 1 90 ? -12.339 -1.055 7.373 1.00 97.19 90 MET A C 1
ATOM 728 O O . MET A 1 90 ? -11.525 -1.933 7.086 1.00 97.19 90 MET A O 1
ATOM 732 N N . ILE A 1 91 ? -12.455 0.079 6.683 1.00 97.56 91 ILE A N 1
ATOM 733 C CA . ILE A 1 91 ? -11.635 0.395 5.511 1.00 97.56 91 ILE A CA 1
ATOM 734 C C . ILE A 1 91 ? -10.511 1.332 5.938 1.00 97.56 91 ILE A C 1
ATOM 736 O O . ILE A 1 91 ? -10.771 2.425 6.442 1.00 97.56 91 ILE A O 1
ATOM 740 N N . TYR A 1 92 ? -9.270 0.920 5.692 1.00 97.81 92 TYR A N 1
ATOM 741 C CA . TYR A 1 92 ? -8.080 1.697 6.019 1.00 97.81 92 TYR A CA 1
ATOM 742 C C . TYR A 1 92 ? -7.227 1.932 4.780 1.00 97.81 92 TYR A C 1
ATOM 744 O O . TYR A 1 92 ? -6.745 0.992 4.149 1.00 97.81 92 TYR A O 1
ATOM 752 N N . ARG A 1 93 ? -6.983 3.203 4.458 1.00 97.69 93 ARG A N 1
ATOM 753 C CA . ARG A 1 93 ? -6.057 3.574 3.391 1.00 97.69 93 ARG A CA 1
ATOM 754 C C . ARG A 1 93 ? -4.617 3.478 3.881 1.00 97.69 93 ARG A C 1
ATOM 756 O O . ARG A 1 93 ? -4.193 4.253 4.735 1.00 97.69 93 ARG A O 1
ATOM 763 N N . GLN A 1 94 ? -3.863 2.556 3.304 1.00 97.94 94 GLN A N 1
ATOM 764 C CA . GLN A 1 94 ? -2.449 2.344 3.577 1.00 97.94 94 GLN A CA 1
ATOM 765 C C . GLN A 1 94 ? -1.615 2.988 2.470 1.00 97.94 94 GLN A C 1
ATOM 767 O O . GLN A 1 94 ? -1.651 2.546 1.322 1.00 97.94 94 GLN A O 1
ATOM 772 N N . VAL A 1 95 ? -0.884 4.048 2.812 1.00 97.69 95 VAL A N 1
ATOM 773 C CA . VAL A 1 95 ? -0.001 4.761 1.881 1.00 97.69 95 VAL A CA 1
ATOM 774 C C . VAL A 1 95 ? 1.379 4.107 1.888 1.00 97.69 95 VAL A C 1
ATOM 776 O O . VAL A 1 95 ? 1.937 3.805 2.943 1.00 97.69 95 VAL A O 1
ATOM 779 N N . GLU A 1 96 ? 1.953 3.910 0.710 1.00 96.88 96 GLU A N 1
ATOM 780 C CA . GLU A 1 96 ? 3.299 3.386 0.542 1.00 96.88 96 GLU A CA 1
ATOM 781 C C . GLU A 1 96 ? 4.330 4.242 1.292 1.00 96.88 96 GLU A C 1
ATOM 783 O O . GLU A 1 96 ? 4.271 5.474 1.307 1.00 96.88 96 GLU A O 1
ATOM 788 N N . ASN A 1 97 ? 5.280 3.565 1.942 1.00 94.44 97 ASN A N 1
ATOM 789 C CA . ASN A 1 97 ? 6.297 4.165 2.808 1.00 94.44 97 ASN A CA 1
ATOM 790 C C . ASN A 1 97 ? 5.739 4.910 4.046 1.00 94.44 97 ASN A C 1
ATOM 792 O O . ASN A 1 97 ? 6.467 5.658 4.697 1.00 94.44 97 ASN A O 1
ATOM 796 N N . SER A 1 98 ? 4.460 4.703 4.386 1.00 96.44 98 SER A N 1
ATOM 797 C CA . SER A 1 98 ? 3.881 5.064 5.687 1.00 96.44 98 SER A CA 1
ATOM 798 C C . SER A 1 98 ? 3.770 3.830 6.580 1.00 96.44 98 SER A C 1
ATOM 800 O O . SER A 1 98 ? 3.633 2.709 6.093 1.00 96.44 98 SER A O 1
ATOM 802 N N . PHE A 1 99 ? 3.836 4.022 7.899 1.00 97.06 99 PHE A N 1
ATOM 803 C CA . PHE A 1 99 ? 3.742 2.910 8.842 1.00 97.06 99 PHE A CA 1
ATOM 804 C C . PHE A 1 99 ? 2.362 2.238 8.787 1.00 97.06 99 PHE A C 1
ATOM 806 O O . PHE A 1 99 ? 1.327 2.900 8.892 1.00 97.06 99 PHE A O 1
ATOM 813 N N . THR A 1 100 ? 2.370 0.911 8.696 1.00 97.00 100 THR A N 1
ATOM 814 C CA . THR A 1 100 ? 1.205 0.034 8.824 1.00 97.00 100 THR A CA 1
ATOM 815 C C . THR A 1 100 ? 1.521 -1.090 9.802 1.00 97.00 100 THR A C 1
ATOM 817 O O . THR A 1 100 ? 2.685 -1.428 10.020 1.00 97.00 100 THR A O 1
ATOM 820 N N . GLN A 1 101 ? 0.489 -1.675 10.417 1.00 97.62 101 GLN A N 1
ATOM 821 C CA . GLN A 1 101 ? 0.692 -2.858 11.250 1.00 97.62 101 GLN A CA 1
ATOM 822 C C . GLN A 1 101 ? 1.016 -4.036 10.320 1.00 97.62 101 GLN A C 1
ATOM 824 O O . GLN A 1 101 ? 0.164 -4.403 9.510 1.00 97.62 101 GLN A O 1
ATOM 829 N N . PRO A 1 102 ? 2.214 -4.642 10.404 1.00 96.44 102 PRO A N 1
ATOM 830 C CA . PRO A 1 102 ? 2.675 -5.600 9.396 1.00 96.44 102 PRO A CA 1
ATOM 831 C C . PRO A 1 102 ? 1.930 -6.939 9.458 1.00 96.44 102 PRO A C 1
ATOM 833 O O . PRO A 1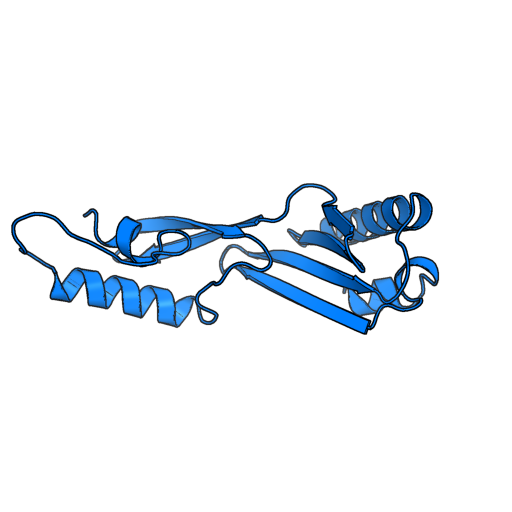 102 ? 1.933 -7.700 8.496 1.00 96.44 102 PRO A O 1
ATOM 836 N N . ASN A 1 103 ? 1.291 -7.238 10.592 1.00 97.88 103 ASN A N 1
ATOM 837 C CA . ASN A 1 103 ? 0.443 -8.407 10.760 1.00 97.88 103 ASN A CA 1
ATOM 838 C C . ASN A 1 103 ? -1.016 -7.959 10.894 1.00 97.88 103 ASN A C 1
ATOM 840 O O . ASN A 1 103 ? -1.465 -7.610 11.985 1.00 97.88 103 ASN A O 1
ATOM 844 N N . ALA A 1 104 ? -1.753 -7.990 9.783 1.00 97.62 104 ALA A N 1
ATOM 845 C CA . ALA A 1 104 ? -3.157 -7.587 9.738 1.00 97.62 104 ALA A CA 1
ATOM 846 C C . ALA A 1 104 ? -4.053 -8.424 10.671 1.00 97.62 104 ALA A C 1
ATOM 848 O O . ALA A 1 104 ? -4.927 -7.873 11.335 1.00 97.62 104 ALA A O 1
ATOM 849 N N . ALA A 1 105 ? -3.792 -9.729 10.808 1.00 97.44 105 ALA A N 1
ATOM 850 C CA . ALA A 1 105 ? -4.558 -10.594 11.707 1.00 97.44 105 ALA A CA 1
ATOM 851 C C . ALA A 1 105 ? -4.342 -10.225 13.183 1.00 97.44 105 ALA A C 1
ATOM 853 O O . ALA A 1 105 ? -5.285 -10.220 13.971 1.00 97.44 105 ALA A O 1
ATOM 854 N N . MET A 1 106 ? -3.109 -9.873 13.555 1.00 98.38 106 MET A N 1
ATOM 855 C CA . MET A 1 106 ? -2.830 -9.342 14.888 1.00 98.38 106 MET A CA 1
ATOM 856 C C . MET A 1 106 ? -3.420 -7.940 15.065 1.00 98.38 106 MET A C 1
ATOM 858 O O . MET A 1 106 ? -3.904 -7.617 16.143 1.00 98.38 106 MET A O 1
ATOM 862 N N . ASN A 1 107 ? -3.437 -7.118 14.011 1.00 98.50 107 ASN A N 1
ATOM 863 C CA . ASN A 1 107 ? -4.062 -5.799 14.060 1.00 98.50 107 ASN A CA 1
ATOM 864 C C . ASN A 1 107 ? -5.553 -5.884 14.399 1.00 98.50 107 ASN A C 1
ATOM 866 O O . ASN A 1 107 ? -6.002 -5.177 15.292 1.00 98.50 107 ASN A O 1
ATOM 870 N N . VAL A 1 108 ? -6.293 -6.805 13.774 1.00 98.50 108 VAL A N 1
ATOM 871 C CA . VAL A 1 108 ? -7.698 -7.064 14.132 1.00 98.50 108 VAL A CA 1
ATOM 872 C C . VAL A 1 108 ? -7.834 -7.370 15.626 1.00 98.50 108 VAL A C 1
ATOM 874 O O . VAL A 1 108 ? -8.624 -6.718 16.304 1.00 98.50 108 VAL A O 1
ATOM 877 N N . GLN A 1 109 ? -7.004 -8.266 16.170 1.00 98.62 109 GLN A N 1
ATOM 878 C CA . GLN A 1 109 ? -7.041 -8.603 17.599 1.00 98.62 109 GLN A CA 1
ATOM 879 C C . GLN A 1 109 ? -6.721 -7.403 18.500 1.00 98.62 109 GLN A C 1
ATOM 881 O O . GLN A 1 109 ? -7.369 -7.218 19.527 1.00 98.62 109 GLN A O 1
ATOM 886 N N . MET A 1 110 ? -5.751 -6.564 18.122 1.00 98.69 110 MET A N 1
ATOM 887 C CA . MET A 1 110 ? -5.426 -5.344 18.869 1.00 98.69 110 MET A CA 1
ATOM 888 C C . MET A 1 110 ? -6.597 -4.356 18.883 1.00 98.69 110 MET A C 1
ATOM 890 O O . MET A 1 110 ? -6.884 -3.770 19.925 1.00 98.69 110 MET A O 1
ATOM 894 N N . LEU A 1 111 ? -7.281 -4.181 17.749 1.00 98.50 111 LEU A N 1
ATOM 895 C CA . LEU A 1 111 ? -8.444 -3.299 17.639 1.00 98.50 111 LEU A CA 1
ATOM 896 C C . LEU A 1 111 ? -9.631 -3.828 18.455 1.00 98.50 111 LEU A C 1
ATOM 898 O O . LEU A 1 111 ? -10.277 -3.063 19.168 1.00 98.50 111 LEU A O 1
ATOM 902 N N . GLU A 1 112 ? -9.892 -5.134 18.401 1.00 98.50 112 GLU A N 1
ATOM 903 C CA . GLU A 1 112 ? -10.954 -5.776 19.185 1.00 98.50 112 GLU A CA 1
ATOM 904 C C . GLU A 1 112 ? -10.675 -5.726 20.688 1.00 98.50 112 GLU A C 1
ATOM 906 O O . GLU A 1 112 ? -11.575 -5.436 21.477 1.00 98.50 112 GLU A O 1
ATOM 911 N N . TRP A 1 113 ? -9.421 -5.931 21.092 1.00 98.62 113 TRP A N 1
ATOM 912 C CA . TRP A 1 113 ? -9.009 -5.755 22.479 1.00 98.62 113 TRP A CA 1
ATOM 913 C C . TRP A 1 113 ? -9.196 -4.306 22.940 1.00 98.62 113 TRP A C 1
ATOM 915 O O . TRP A 1 113 ? -9.775 -4.077 24.001 1.00 98.62 113 TRP A O 1
ATOM 925 N N . ALA A 1 114 ? -8.768 -3.327 22.135 1.00 98.44 114 ALA A N 1
ATOM 926 C CA . ALA A 1 114 ? -8.898 -1.909 22.462 1.00 98.44 114 ALA A CA 1
ATOM 927 C C . ALA A 1 114 ? -10.372 -1.500 22.636 1.00 98.44 114 ALA A C 1
ATOM 929 O O . ALA A 1 114 ? -10.713 -0.793 23.586 1.00 98.44 114 ALA A O 1
ATOM 930 N N . LEU A 1 115 ? -11.256 -2.000 21.767 1.00 98.06 115 LEU A N 1
ATOM 931 C CA . LEU A 1 115 ? -12.706 -1.837 21.894 1.00 98.06 115 LEU A CA 1
ATOM 932 C C . LEU A 1 115 ? -13.245 -2.439 23.197 1.00 98.06 115 LEU A C 1
ATOM 934 O O . LEU A 1 115 ? -14.035 -1.805 23.892 1.00 98.06 115 LEU A O 1
ATOM 938 N N . ALA A 1 116 ? -12.808 -3.648 23.554 1.00 98.19 116 ALA A N 1
ATOM 939 C CA . ALA A 1 116 ? -13.274 -4.320 24.763 1.00 98.19 116 ALA A CA 1
ATOM 940 C C . ALA A 1 116 ? -12.866 -3.573 26.044 1.00 98.19 116 ALA A C 1
ATOM 942 O O . ALA A 1 116 ? -13.679 -3.432 26.956 1.00 98.19 116 ALA A O 1
ATOM 943 N N . VAL A 1 117 ? -11.631 -3.064 26.122 1.00 98.19 117 VAL A N 1
ATOM 944 C CA . VAL A 1 117 ? -11.131 -2.380 27.331 1.00 98.19 117 VAL A CA 1
ATOM 945 C C . VAL A 1 117 ? -11.644 -0.947 27.493 1.00 98.19 117 VAL A C 1
ATOM 947 O O . VAL A 1 117 ? -11.583 -0.404 28.592 1.00 98.19 117 VAL A O 1
ATOM 950 N N . THR A 1 118 ? -12.160 -0.340 26.422 1.00 97.62 118 THR A N 1
ATOM 951 C CA . THR A 1 118 ? -12.770 1.005 26.434 1.00 97.62 118 THR A CA 1
ATOM 952 C C . THR A 1 118 ? -14.302 0.964 26.460 1.00 97.62 118 THR A C 1
ATOM 954 O O . THR A 1 118 ? -14.970 2.000 26.427 1.00 97.62 118 THR A O 1
ATOM 957 N N . ALA A 1 119 ? -14.891 -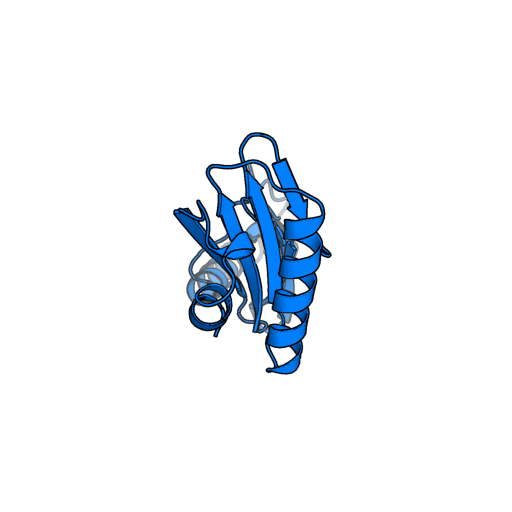0.229 26.564 1.00 97.06 119 ALA A N 1
ATOM 958 C CA . ALA A 1 119 ? -16.334 -0.391 26.622 1.00 97.06 119 ALA A CA 1
ATOM 959 C C . ALA A 1 119 ? -16.933 0.357 27.827 1.00 97.06 119 ALA A C 1
ATOM 961 O O . ALA A 1 119 ? -16.564 0.137 28.981 1.00 97.06 119 ALA A O 1
ATOM 962 N N . GLY A 1 120 ? -17.896 1.242 27.559 1.00 96.50 120 GLY A N 1
ATOM 963 C CA . GLY A 1 120 ? -18.599 2.005 28.594 1.00 96.50 120 GLY A CA 1
ATOM 964 C C . GLY A 1 120 ? -17.826 3.199 29.168 1.00 96.50 120 GLY A C 1
ATOM 965 O O . GLY A 1 120 ? -18.336 3.841 30.093 1.00 96.50 120 GLY A O 1
ATOM 966 N N . SER A 1 121 ? -16.649 3.529 28.621 1.00 97.31 121 SER A N 1
ATOM 967 C CA . SER 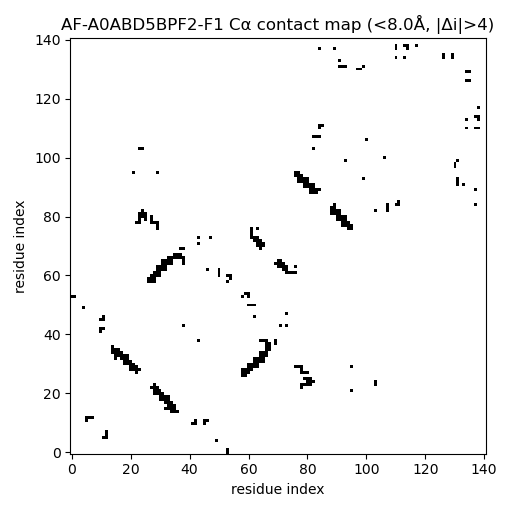A 1 121 ? -15.919 4.758 28.947 1.00 97.31 121 SER A CA 1
ATOM 968 C C . SER A 1 121 ? -16.789 6.011 28.746 1.00 97.31 121 SER A C 1
ATOM 970 O O . SER A 1 121 ? -17.759 6.016 27.985 1.00 97.31 121 SER A O 1
ATOM 972 N N . LYS A 1 122 ? -16.473 7.082 29.483 1.00 97.25 122 LYS A N 1
ATOM 973 C CA . LYS A 1 122 ? -17.175 8.374 29.430 1.00 97.25 122 LYS A CA 1
ATOM 974 C C . LYS A 1 122 ? -16.196 9.472 29.026 1.00 97.25 122 LYS A C 1
ATOM 976 O O . LYS A 1 122 ? -15.053 9.447 29.474 1.00 97.25 122 LYS A O 1
ATOM 981 N N . GLY A 1 123 ? -16.675 10.451 28.263 1.00 96.38 123 GLY A N 1
ATOM 982 C CA . GLY A 1 123 ? -15.863 11.557 27.752 1.00 96.38 123 GLY A CA 1
ATOM 983 C C . GLY A 1 123 ? -15.295 11.267 26.364 1.00 96.38 123 GLY A C 1
ATOM 984 O O . GLY A 1 123 ? -15.863 10.465 25.625 1.00 96.38 123 GLY A O 1
ATOM 985 N N . ASP A 1 124 ? -14.183 11.924 26.046 1.00 97.69 124 ASP A N 1
ATOM 986 C CA . ASP A 1 124 ? -13.548 11.892 24.727 1.00 97.69 124 ASP A CA 1
ATOM 987 C C . ASP A 1 124 ? -12.200 11.153 24.764 1.00 97.69 124 ASP A C 1
ATOM 989 O O . ASP A 1 124 ? -11.532 11.084 25.800 1.00 97.69 124 ASP A O 1
ATOM 993 N N . LEU A 1 125 ? -11.779 10.623 23.613 1.00 97.94 125 LEU A N 1
ATOM 994 C CA . LEU A 1 125 ? -10.503 9.928 23.434 1.00 97.94 125 LEU A CA 1
ATOM 995 C C . LEU A 1 125 ? -9.468 10.838 22.755 1.00 97.94 125 LEU A C 1
ATOM 997 O O . LEU A 1 125 ? -9.767 11.500 21.763 1.00 97.94 125 LEU A O 1
ATOM 1001 N N . LEU A 1 126 ? -8.223 10.796 23.236 1.00 97.94 126 LEU A N 1
ATOM 1002 C CA . LEU A 1 126 ? -7.060 11.388 22.572 1.00 97.94 126 LEU A CA 1
ATOM 1003 C C . LEU A 1 126 ? -6.075 10.285 22.165 1.00 97.94 126 LEU A C 1
ATOM 1005 O O . LEU A 1 126 ? -5.514 9.610 23.026 1.00 97.94 126 LEU A O 1
ATOM 1009 N N . GLU A 1 127 ? -5.817 10.144 20.865 1.00 98.31 127 GLU A N 1
ATOM 1010 C CA . GLU A 1 127 ? -4.721 9.324 20.339 1.00 98.31 127 GLU A CA 1
ATOM 1011 C C . GLU A 1 127 ? -3.601 10.235 19.822 1.00 98.31 127 GLU A C 1
ATOM 1013 O O . GLU A 1 127 ? -3.826 11.120 18.996 1.00 98.31 127 GLU A O 1
ATOM 1018 N N . LEU A 1 128 ? -2.376 10.014 20.297 1.00 97.94 128 LEU A N 1
ATOM 1019 C CA . LEU A 1 128 ? -1.197 10.737 19.824 1.00 97.94 128 LEU A CA 1
ATOM 1020 C C . LEU A 1 128 ? -0.545 9.964 18.676 1.00 97.94 128 LEU A C 1
ATOM 1022 O O . LEU A 1 128 ? -0.335 8.759 18.787 1.00 97.94 128 LEU A O 1
ATOM 1026 N N . SER A 1 129 ? -0.173 10.663 17.599 1.00 96.06 129 SER A N 1
ATOM 1027 C CA . SER A 1 129 ? 0.519 10.069 16.441 1.00 96.06 129 SER A CA 1
ATOM 1028 C C . SER A 1 129 ? -0.226 8.871 15.830 1.00 96.06 129 SER A C 1
ATOM 1030 O O . SER A 1 129 ? 0.370 7.830 15.562 1.00 96.06 129 SER A O 1
ATOM 1032 N N . CYS A 1 130 ? -1.526 9.032 15.566 1.00 96.06 130 CYS A N 1
ATOM 1033 C CA . CYS A 1 130 ? -2.441 7.962 15.142 1.00 96.06 130 CYS A CA 1
ATOM 1034 C C . CYS A 1 130 ? -2.153 7.335 13.759 1.00 96.06 130 CYS A C 1
ATOM 1036 O O . CYS A 1 130 ? -2.863 6.424 13.324 1.00 96.06 130 CYS A O 1
ATOM 1038 N N . GLY A 1 131 ? -1.132 7.806 13.036 1.00 96.00 131 GLY A N 1
ATOM 1039 C CA . GLY A 1 131 ? -0.784 7.315 11.702 1.00 96.00 131 GLY A CA 1
ATOM 1040 C C . GLY A 1 131 ? -1.954 7.461 10.727 1.00 96.00 131 GLY A C 1
ATOM 1041 O O . GLY A 1 131 ? -2.480 8.554 10.542 1.00 96.00 131 GLY A O 1
ATOM 1042 N N . TYR A 1 132 ? -2.384 6.352 10.123 1.00 95.12 132 TYR A N 1
ATOM 1043 C CA . TYR A 1 132 ? -3.560 6.305 9.242 1.00 95.12 132 TYR A CA 1
ATOM 1044 C C . TYR A 1 132 ? -4.898 6.198 10.008 1.00 95.12 132 TYR A C 1
ATOM 1046 O O . TYR A 1 132 ? -5.920 5.836 9.428 1.00 95.12 132 TYR A O 1
ATOM 1054 N N . GLY A 1 133 ? -4.901 6.495 11.312 1.00 97.31 133 GLY A N 1
ATOM 1055 C CA . GLY A 1 133 ? -6.089 6.466 12.166 1.00 97.31 133 GLY A CA 1
ATOM 1056 C C . GLY A 1 133 ? -6.501 5.062 12.604 1.00 97.31 133 GLY A C 1
ATOM 1057 O O . GLY A 1 133 ? -7.685 4.831 12.834 1.00 97.31 133 GLY A O 1
ATOM 1058 N N . ASN A 1 134 ? -5.549 4.124 12.700 1.00 97.88 134 ASN A N 1
ATOM 1059 C CA . ASN A 1 134 ? -5.828 2.705 12.945 1.00 97.88 134 ASN A CA 1
ATOM 1060 C C . ASN A 1 134 ? -6.752 2.489 14.156 1.00 97.88 134 ASN A C 1
ATOM 1062 O O . ASN A 1 134 ? -7.845 1.941 14.003 1.00 97.88 134 ASN A O 1
ATOM 1066 N N . PHE A 1 135 ? -6.343 2.971 15.337 1.00 98.31 135 PHE A N 1
ATOM 1067 C CA . PHE A 1 135 ? -7.121 2.818 16.567 1.00 98.31 135 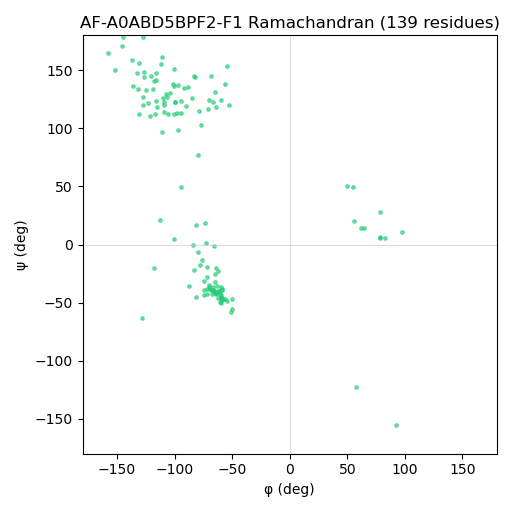PHE A CA 1
ATOM 1068 C C . PHE A 1 135 ? -8.236 3.855 16.673 1.00 98.31 135 PHE A C 1
ATOM 1070 O O . PHE A 1 135 ? -9.364 3.469 16.957 1.00 98.31 135 PHE A O 1
ATOM 1077 N N . SER A 1 136 ? -7.967 5.134 16.384 1.00 98.06 136 SER A N 1
ATOM 1078 C CA . SER A 1 136 ? -8.967 6.214 16.447 1.00 98.06 136 SER A CA 1
ATOM 1079 C C . SER A 1 136 ? -10.260 5.876 15.703 1.00 98.06 136 SER A C 1
ATOM 1081 O O . SER A 1 136 ? -11.344 6.051 16.251 1.00 98.06 136 SER A O 1
ATOM 1083 N N . LEU A 1 137 ? -10.168 5.359 14.470 1.00 97.44 137 LEU A N 1
ATOM 1084 C CA . LEU A 1 137 ? -11.352 5.008 13.680 1.00 97.44 137 LEU A CA 1
ATOM 1085 C C . LEU A 1 137 ? -12.128 3.835 14.289 1.00 97.44 137 LEU A C 1
ATOM 1087 O O . LEU A 1 137 ? -13.356 3.819 14.229 1.00 97.44 137 LEU A O 1
ATOM 1091 N N . ALA A 1 138 ? -11.432 2.856 14.871 1.00 97.12 138 ALA A N 1
ATOM 1092 C CA . ALA A 1 138 ? -12.084 1.735 15.539 1.00 97.12 138 ALA A CA 1
ATOM 1093 C C . ALA A 1 138 ? -12.739 2.167 16.857 1.00 97.12 138 ALA A C 1
ATOM 1095 O O . ALA A 1 138 ? -13.867 1.767 17.117 1.00 97.12 138 ALA A O 1
ATOM 1096 N N . LEU A 1 139 ? -12.058 2.998 17.650 1.00 97.56 139 LEU A N 1
ATOM 1097 C CA . LEU A 1 139 ? -12.475 3.441 18.982 1.00 97.56 139 LEU A CA 1
ATOM 1098 C C . LEU A 1 139 ? -13.517 4.567 18.977 1.00 97.56 139 LEU A C 1
ATOM 1100 O O . LEU A 1 139 ? -14.048 4.896 20.029 1.00 97.56 139 LEU A O 1
ATOM 1104 N N . ALA A 1 140 ? -13.858 5.134 17.819 1.00 95.69 140 ALA A N 1
ATOM 1105 C CA . ALA A 1 140 ? -14.940 6.113 17.678 1.00 95.69 140 ALA A CA 1
ATOM 1106 C C . ALA A 1 140 ? -16.359 5.497 17.779 1.00 95.69 140 ALA A C 1
ATOM 1108 O O . ALA A 1 140 ? -17.322 6.092 17.290 1.00 95.69 140 ALA A O 1
ATOM 1109 N N . ARG A 1 141 ? -16.480 4.285 18.337 1.00 84.06 141 ARG A N 1
ATOM 1110 C CA . ARG A 1 141 ? -17.728 3.520 18.473 1.00 84.06 141 ARG A CA 1
ATOM 1111 C C . ARG A 1 141 ? -18.392 3.735 19.827 1.00 84.06 141 ARG A C 1
ATOM 1113 O O . ARG A 1 141 ? -17.666 3.948 20.819 1.00 84.06 141 ARG A O 1
#

Sequence (141 aa):
ALIAALKPEPILRHKLFQIDYLSTQSGKIIASLLYHRKLDDVWQRRAEQLRDDLRAQGFDLQLIGRASKTKIMLDQDYVDEVLPVAGRDMIYRQVENSFTQPNAAMNVQMLEWALAVTAGSKGDLLELSCGYGNFSLALAR

pLDDT: mean 97.32, std 1.63, range [84.06, 98.75]

Mean predicted aligned error: 2.79 Å